Protein AF-A0A1L9UY45-F1 (afdb_monomer_lite)

Structure (mmCIF, N/CA/C/O backbone):
data_AF-A0A1L9UY45-F1
#
_entry.id   AF-A0A1L9UY45-F1
#
loop_
_atom_site.group_PDB
_atom_site.id
_atom_site.type_symbol
_atom_site.label_atom_id
_atom_site.label_alt_id
_atom_site.label_comp_id
_atom_site.label_asym_id
_atom_site.label_entity_id
_atom_site.label_seq_id
_atom_site.pdbx_PDB_ins_code
_atom_site.Cartn_x
_atom_site.Cartn_y
_atom_site.Cartn_z
_atom_site.occupancy
_atom_site.B_iso_or_equiv
_atom_site.auth_seq_id
_atom_site.auth_comp_id
_atom_site.auth_asym_id
_atom_site.auth_atom_id
_atom_site.pdbx_PDB_model_num
ATOM 1 N N . MET A 1 1 ? 16.855 -14.860 15.098 1.00 34.78 1 MET A N 1
ATOM 2 C CA . MET A 1 1 ? 16.775 -14.771 13.623 1.00 34.78 1 MET A CA 1
ATOM 3 C C . MET A 1 1 ? 15.311 -14.715 13.238 1.00 34.78 1 MET A C 1
ATOM 5 O O . MET A 1 1 ? 14.574 -15.608 13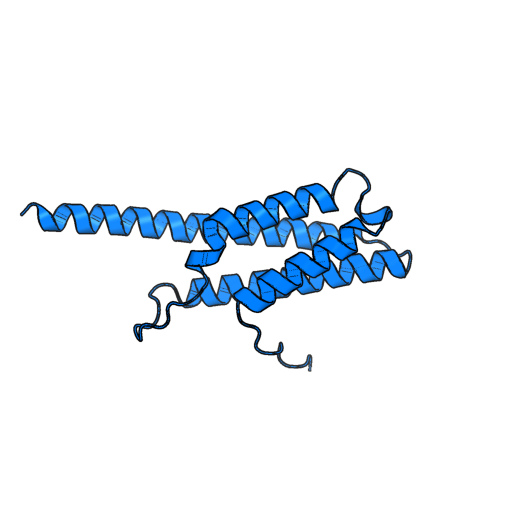.635 1.00 34.78 1 MET A O 1
ATOM 9 N N . ALA A 1 2 ? 14.879 -13.659 12.546 1.00 35.59 2 ALA A N 1
ATOM 10 C CA . ALA A 1 2 ? 13.563 -13.658 11.913 1.00 35.59 2 ALA A CA 1
ATOM 11 C C . ALA A 1 2 ? 13.569 -14.708 10.782 1.00 35.59 2 ALA A C 1
ATOM 13 O O . ALA A 1 2 ? 14.601 -14.844 10.118 1.00 35.59 2 ALA A O 1
ATOM 14 N N . PRO A 1 3 ? 12.485 -15.477 10.582 1.00 36.56 3 PRO A N 1
ATOM 15 C CA . PRO A 1 3 ? 12.407 -16.423 9.474 1.00 36.56 3 PRO A CA 1
ATOM 16 C C . PRO A 1 3 ? 12.615 -15.680 8.143 1.00 36.56 3 PRO A C 1
ATOM 18 O O . PRO A 1 3 ? 12.190 -14.523 8.035 1.00 36.56 3 PRO A O 1
ATOM 21 N N . PRO A 1 4 ? 13.262 -16.305 7.139 1.00 40.97 4 PRO A N 1
ATOM 22 C CA . PRO A 1 4 ? 13.371 -15.701 5.819 1.00 40.97 4 PRO A CA 1
ATOM 23 C C . PRO A 1 4 ? 11.957 -15.353 5.337 1.00 40.97 4 PRO A C 1
ATOM 25 O O . PRO A 1 4 ? 11.037 -16.156 5.539 1.00 40.97 4 PRO A O 1
ATOM 28 N N . PRO A 1 5 ? 11.735 -14.156 4.766 1.00 50.47 5 PRO A N 1
ATOM 29 C CA . PRO A 1 5 ? 10.431 -13.822 4.225 1.00 50.47 5 PRO A CA 1
ATOM 30 C C . PRO A 1 5 ? 10.085 -14.903 3.203 1.00 50.47 5 PRO A C 1
ATOM 32 O O . PRO A 1 5 ? 10.839 -15.106 2.255 1.00 50.47 5 PRO A O 1
ATOM 35 N N . ALA A 1 6 ? 8.986 -15.632 3.431 1.00 54.91 6 ALA A N 1
ATOM 36 C CA . ALA A 1 6 ? 8.477 -16.580 2.448 1.00 54.91 6 ALA A CA 1
ATOM 37 C C . ALA A 1 6 ? 8.456 -15.876 1.088 1.00 54.91 6 ALA A C 1
ATOM 39 O O . ALA A 1 6 ? 8.033 -14.716 1.008 1.00 54.91 6 ALA A O 1
ATOM 40 N N . ASP A 1 7 ? 9.008 -16.544 0.077 1.00 66.44 7 ASP A N 1
ATOM 41 C CA . ASP A 1 7 ? 9.461 -15.918 -1.161 1.00 66.44 7 ASP A CA 1
ATOM 42 C C . ASP A 1 7 ? 8.266 -15.561 -2.056 1.00 66.44 7 ASP A C 1
ATOM 44 O O . ASP A 1 7 ? 7.960 -16.204 -3.056 1.00 66.44 7 ASP A O 1
ATOM 48 N N . HIS A 1 8 ? 7.491 -14.568 -1.625 1.00 79.62 8 HIS A N 1
ATOM 49 C CA . HIS A 1 8 ? 6.279 -14.164 -2.309 1.00 79.62 8 HIS A CA 1
ATOM 50 C C . HIS A 1 8 ? 6.640 -13.391 -3.570 1.00 79.62 8 HIS A C 1
ATOM 52 O O . HIS A 1 8 ? 7.465 -12.473 -3.553 1.00 79.62 8 HIS A O 1
ATOM 58 N N . THR A 1 9 ? 5.969 -13.720 -4.663 1.00 87.25 9 THR A N 1
ATOM 59 C CA . THR A 1 9 ? 5.978 -12.886 -5.864 1.00 87.25 9 THR A CA 1
ATOM 60 C C . THR A 1 9 ? 5.288 -11.548 -5.583 1.00 87.25 9 THR A C 1
ATOM 62 O O . THR A 1 9 ? 4.464 -11.428 -4.670 1.00 87.25 9 THR A O 1
ATOM 65 N N . ILE A 1 10 ? 5.577 -10.532 -6.395 1.00 88.94 10 ILE A N 1
ATOM 66 C CA . ILE A 1 10 ? 4.925 -9.217 -6.294 1.00 88.94 10 ILE A CA 1
ATOM 67 C C . ILE A 1 10 ? 3.405 -9.335 -6.449 1.00 88.94 10 ILE A C 1
ATOM 69 O O . ILE A 1 10 ? 2.668 -8.765 -5.647 1.00 88.94 10 ILE A O 1
ATOM 73 N N . GLN A 1 11 ? 2.917 -10.176 -7.369 1.00 90.25 11 GLN A N 1
ATOM 74 C CA . GLN A 1 11 ? 1.483 -10.469 -7.486 1.00 90.25 11 GLN A CA 1
ATOM 75 C C . GLN A 1 11 ? 0.885 -11.064 -6.204 1.00 90.25 11 GLN A C 1
ATOM 77 O O . GLN A 1 11 ? -0.222 -10.693 -5.807 1.00 90.25 11 GLN A O 1
ATOM 82 N N . GLN A 1 12 ? 1.587 -11.988 -5.542 1.00 92.31 12 GLN A N 1
ATOM 83 C CA . GLN A 1 12 ? 1.122 -12.550 -4.272 1.00 92.31 12 GLN A CA 1
ATOM 84 C C . GLN A 1 12 ? 1.092 -11.488 -3.172 1.00 92.31 12 GLN A C 1
ATOM 86 O O . GLN A 1 12 ? 0.123 -11.434 -2.415 1.00 92.31 12 GLN A O 1
ATOM 91 N N . LEU A 1 13 ? 2.108 -10.626 -3.095 1.00 93.88 13 LEU A N 1
ATOM 92 C CA . LEU A 1 13 ? 2.133 -9.532 -2.127 1.00 93.88 13 LEU A CA 1
ATOM 93 C C . LEU A 1 13 ? 1.018 -8.517 -2.383 1.00 93.88 13 LEU A C 1
ATOM 95 O O . LEU A 1 13 ? 0.363 -8.107 -1.431 1.00 93.88 13 LEU A O 1
ATOM 99 N N . ILE A 1 14 ? 0.724 -8.188 -3.645 1.00 94.25 14 ILE A N 1
ATOM 100 C CA . ILE A 1 14 ? -0.396 -7.309 -3.999 1.00 94.25 14 ILE A CA 1
ATOM 101 C C . ILE A 1 14 ? -1.719 -7.881 -3.475 1.00 94.25 14 ILE A C 1
ATOM 103 O O . ILE A 1 14 ? -2.479 -7.209 -2.776 1.00 94.25 14 ILE A O 1
ATOM 107 N N . LYS A 1 15 ? -1.974 -9.168 -3.742 1.00 94.06 15 LYS A N 1
ATOM 108 C CA . LYS A 1 15 ? -3.172 -9.858 -3.239 1.00 94.06 15 LYS A CA 1
ATOM 109 C C . LYS A 1 15 ? -3.228 -9.847 -1.709 1.00 94.06 15 LYS A C 1
ATOM 111 O O . LYS A 1 15 ? -4.286 -9.588 -1.141 1.00 94.06 15 LYS A O 1
ATOM 116 N N . LYS A 1 16 ? -2.099 -10.088 -1.038 1.00 95.94 16 LYS A N 1
ATOM 117 C CA . LYS A 1 16 ? -2.011 -10.079 0.428 1.00 95.94 16 LYS A CA 1
ATOM 118 C C . LYS A 1 16 ? -2.272 -8.699 1.028 1.00 95.94 16 LYS A C 1
ATOM 120 O O . LYS A 1 16 ? -3.058 -8.609 1.965 1.00 95.94 16 LYS A O 1
ATOM 125 N N . CYS A 1 17 ? -1.682 -7.638 0.478 1.00 96.94 17 CYS A N 1
ATOM 126 C CA . CYS A 1 17 ? -1.957 -6.263 0.899 1.00 96.94 17 CYS A CA 1
ATOM 127 C C . CYS A 1 17 ? -3.436 -5.920 0.723 1.00 96.94 17 CYS A C 1
ATOM 129 O O . CYS A 1 17 ? -4.046 -5.401 1.652 1.00 96.94 17 CYS A O 1
ATOM 131 N N . ARG A 1 18 ? -4.044 -6.283 -0.416 1.00 96.12 18 ARG A N 1
ATOM 132 C CA . ARG A 1 18 ? -5.479 -6.069 -0.649 1.00 96.12 18 ARG A CA 1
ATOM 133 C C . ARG A 1 18 ? -6.341 -6.756 0.413 1.00 96.12 18 ARG A C 1
ATOM 135 O O . ARG A 1 18 ? -7.202 -6.110 0.995 1.00 96.12 18 ARG A O 1
ATOM 142 N N . VAL A 1 19 ? -6.074 -8.030 0.711 1.00 96.62 19 VAL A N 1
ATOM 143 C CA . VAL A 1 19 ? -6.790 -8.764 1.770 1.00 96.62 19 VAL A CA 1
ATOM 144 C C . VAL A 1 19 ? -6.581 -8.115 3.141 1.00 96.62 19 VAL A C 1
ATOM 146 O O . VAL A 1 19 ? -7.526 -8.013 3.919 1.00 96.62 19 VAL A O 1
ATOM 149 N N . ALA A 1 20 ? -5.363 -7.670 3.453 1.00 96.75 20 ALA A N 1
ATOM 150 C CA . ALA A 1 20 ? -5.071 -7.009 4.721 1.00 96.75 20 ALA A CA 1
ATOM 151 C C . ALA A 1 20 ? -5.809 -5.663 4.851 1.00 96.75 20 ALA A C 1
ATOM 153 O O . ALA A 1 20 ? -6.394 -5.404 5.897 1.00 96.75 20 ALA A O 1
ATOM 154 N N . PHE A 1 21 ? -5.882 -4.860 3.784 1.00 97.00 21 PHE A N 1
ATOM 155 C CA . PHE A 1 21 ? -6.697 -3.642 3.760 1.00 97.00 21 PHE A CA 1
ATOM 156 C C . PHE A 1 21 ? -8.186 -3.918 3.963 1.00 97.00 21 PHE A C 1
ATOM 158 O O . PHE A 1 21 ? -8.823 -3.204 4.733 1.00 97.00 21 PHE A O 1
ATOM 165 N N . THR A 1 22 ? -8.743 -4.951 3.321 1.00 95.25 22 THR A N 1
ATOM 166 C CA . THR A 1 22 ? -10.147 -5.339 3.537 1.00 95.25 22 THR A CA 1
ATOM 167 C C . THR A 1 22 ? -10.412 -5.634 5.011 1.00 95.25 22 THR A C 1
ATOM 169 O O . THR A 1 22 ? -11.377 -5.125 5.563 1.00 95.25 22 THR A O 1
ATOM 172 N N . LYS A 1 23 ? -9.502 -6.350 5.680 1.00 94.62 23 LYS A N 1
ATOM 173 C CA . LYS A 1 23 ? -9.602 -6.601 7.126 1.00 94.62 23 LYS A CA 1
ATOM 174 C C . LYS A 1 23 ? -9.487 -5.320 7.954 1.00 94.62 23 LYS A C 1
ATOM 176 O O . LYS A 1 23 ? -10.194 -5.174 8.941 1.00 94.62 23 LYS A O 1
ATOM 181 N N . CYS A 1 24 ? -8.629 -4.375 7.566 1.00 94.62 24 CYS A N 1
ATOM 182 C CA . CYS A 1 24 ? -8.551 -3.076 8.240 1.00 94.62 24 CYS A CA 1
ATOM 183 C C . CYS A 1 24 ? -9.857 -2.270 8.120 1.00 94.62 24 CYS A C 1
ATOM 185 O O . CYS A 1 24 ? -10.206 -1.559 9.055 1.00 94.62 24 CYS A O 1
ATOM 187 N N . LEU A 1 25 ? -10.591 -2.392 7.008 1.00 95.06 25 LEU A N 1
ATOM 188 C CA . LEU A 1 25 ? -11.888 -1.725 6.811 1.00 95.06 25 LEU A CA 1
ATOM 189 C C . LEU A 1 25 ? -13.019 -2.312 7.667 1.00 95.06 25 LEU A C 1
ATOM 191 O O . LEU A 1 25 ? -14.029 -1.652 7.882 1.00 95.06 25 LEU A O 1
ATOM 195 N N . GLU A 1 26 ? -12.864 -3.538 8.161 1.00 94.38 26 GLU A N 1
ATOM 196 C CA . GLU A 1 26 ? -13.831 -4.172 9.066 1.00 94.38 26 GLU A CA 1
ATOM 197 C C . GLU A 1 26 ? -13.664 -3.691 10.521 1.00 94.38 26 GLU A C 1
ATOM 199 O O . GLU A 1 26 ? -14.520 -3.956 11.364 1.00 94.38 26 GLU A O 1
ATOM 204 N N . LEU A 1 27 ? -12.575 -2.974 10.828 1.00 93.25 27 LEU A N 1
ATOM 205 C CA . LEU A 1 27 ? -12.203 -2.568 12.182 1.00 93.25 27 LEU A CA 1
ATOM 206 C C . LEU A 1 27 ? -12.524 -1.076 12.415 1.00 93.25 27 LEU A C 1
ATOM 208 O O . LEU A 1 27 ? -11.902 -0.212 11.787 1.00 93.25 27 LEU A O 1
ATOM 212 N N . PRO A 1 28 ? -13.447 -0.730 13.341 1.00 90.38 28 PRO A N 1
ATOM 213 C CA . PRO A 1 28 ? -13.907 0.650 13.538 1.00 90.38 28 PRO A CA 1
ATOM 214 C C . PRO A 1 28 ? -12.797 1.651 13.873 1.00 90.38 28 PRO A C 1
ATOM 216 O O . PRO A 1 28 ? -12.804 2.770 13.364 1.00 90.38 28 PRO A O 1
ATOM 219 N N . GLU A 1 29 ? -11.822 1.246 14.689 1.00 88.81 29 GLU A N 1
ATOM 220 C CA . GLU A 1 29 ? -10.682 2.083 15.088 1.00 88.81 29 GLU A CA 1
ATOM 221 C C . GLU A 1 29 ? -9.839 2.542 13.889 1.00 88.81 29 GLU A C 1
ATOM 223 O O . GLU A 1 29 ? -9.389 3.684 13.849 1.00 88.81 29 GLU A O 1
ATOM 228 N N . LEU A 1 30 ? -9.702 1.694 12.865 1.00 91.12 30 LEU A N 1
ATOM 229 C CA . LEU A 1 30 ? -8.955 1.998 11.640 1.00 91.12 30 LEU A CA 1
ATOM 230 C C . LEU A 1 30 ? -9.801 2.758 10.601 1.00 91.12 30 LEU A C 1
ATOM 232 O O . LEU A 1 30 ? -9.271 3.312 9.636 1.00 91.12 30 LEU A O 1
ATOM 236 N N . CYS A 1 31 ? -11.118 2.827 10.794 1.00 88.69 31 CYS A N 1
ATOM 237 C CA . CYS A 1 31 ? -12.020 3.605 9.944 1.00 88.69 31 CYS A CA 1
ATOM 238 C C . CYS A 1 31 ? -12.215 5.045 10.441 1.00 88.69 31 CYS A C 1
ATOM 240 O O . CYS A 1 31 ? -12.739 5.885 9.703 1.00 88.69 31 CYS A O 1
ATOM 242 N N . LYS A 1 32 ? -11.765 5.368 11.661 1.00 85.00 32 LYS A N 1
ATOM 243 C CA . LYS A 1 32 ? -11.784 6.742 12.179 1.00 85.00 32 LYS A CA 1
ATOM 244 C C . LYS A 1 32 ? -11.019 7.671 11.229 1.00 85.00 32 LYS A C 1
ATOM 246 O O . LYS A 1 32 ? -9.914 7.372 10.783 1.00 8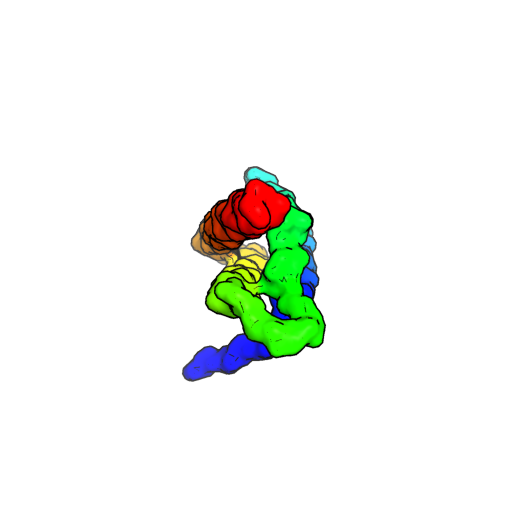5.00 32 LYS A O 1
ATOM 251 N N . GLY A 1 33 ? -11.639 8.797 10.872 1.00 84.81 33 GLY A N 1
ATOM 252 C CA . GLY A 1 33 ? -11.041 9.776 9.956 1.00 84.81 33 GLY A CA 1
ATOM 253 C C . GLY A 1 33 ? -10.843 9.283 8.513 1.00 84.81 33 GLY A C 1
ATOM 254 O O . GLY A 1 33 ? -10.107 9.917 7.752 1.00 84.81 33 GLY A O 1
ATOM 255 N N . ASN A 1 34 ? -11.498 8.182 8.123 1.00 90.81 34 ASN A N 1
ATOM 256 C CA . ASN A 1 34 ? -11.391 7.542 6.806 1.00 90.81 34 ASN A CA 1
ATOM 257 C C . ASN A 1 34 ? -9.974 7.054 6.460 1.00 90.81 34 ASN A C 1
ATOM 259 O O . ASN A 1 34 ? -9.642 6.953 5.278 1.00 90.81 34 ASN A O 1
ATOM 263 N N . TRP A 1 35 ? -9.134 6.762 7.461 1.00 94.56 35 TRP A N 1
ATOM 264 C CA . TRP A 1 35 ? -7.745 6.350 7.237 1.00 94.56 35 TRP A CA 1
ATOM 265 C C . TRP A 1 35 ? -7.648 5.111 6.337 1.00 94.56 35 TRP A C 1
ATOM 267 O O . TRP A 1 35 ? -7.100 5.199 5.238 1.00 94.56 35 TRP A O 1
ATOM 277 N N . ALA A 1 36 ? -8.264 3.989 6.732 1.00 93.12 36 ALA A N 1
ATOM 278 C CA . ALA A 1 36 ? -8.174 2.737 5.974 1.00 93.12 36 ALA A CA 1
ATOM 279 C C . ALA A 1 36 ? -8.699 2.879 4.533 1.00 93.12 36 ALA A C 1
ATOM 281 O O . ALA A 1 36 ? -8.138 2.298 3.603 1.00 93.12 36 ALA A O 1
ATOM 282 N N . GLN A 1 37 ? -9.746 3.689 4.335 1.00 94.56 37 GLN A N 1
ATOM 283 C CA . GLN A 1 37 ? -10.320 3.945 3.016 1.00 94.56 37 GLN A CA 1
ATOM 284 C C . GLN A 1 37 ? -9.380 4.771 2.131 1.00 94.56 37 GLN A C 1
ATOM 286 O O . GLN A 1 37 ? -9.177 4.414 0.971 1.00 94.56 37 GLN A O 1
ATOM 291 N N . LYS A 1 38 ? -8.779 5.843 2.664 1.00 95.56 38 LYS A N 1
ATOM 292 C CA . LYS A 1 38 ? -7.810 6.672 1.929 1.00 95.56 38 LYS A CA 1
ATOM 293 C C . LYS A 1 38 ? -6.560 5.877 1.567 1.00 95.56 38 LYS A C 1
ATOM 295 O O . LYS A 1 38 ? -6.193 5.830 0.400 1.00 95.56 38 LYS A O 1
ATOM 300 N N . SER A 1 39 ? -5.976 5.161 2.528 1.00 95.38 39 SER A N 1
ATOM 301 C CA . SER A 1 39 ? -4.783 4.348 2.275 1.00 95.38 39 SER A CA 1
ATOM 302 C C . SER A 1 39 ? -5.038 3.230 1.258 1.00 95.38 39 SER A C 1
ATOM 304 O O . SER A 1 39 ? -4.167 2.939 0.440 1.00 95.38 39 SER A O 1
ATOM 306 N N . LEU A 1 40 ? -6.232 2.621 1.251 1.00 96.69 40 LEU A N 1
ATOM 307 C CA . LEU A 1 40 ? -6.603 1.647 0.221 1.00 96.69 40 LEU A CA 1
ATOM 308 C C . LEU A 1 40 ? -6.740 2.294 -1.166 1.00 96.69 40 LEU A C 1
ATOM 310 O O . LEU A 1 40 ? -6.355 1.676 -2.158 1.00 96.69 40 LEU A O 1
ATOM 314 N N . LEU A 1 41 ? -7.290 3.508 -1.258 1.00 96.31 41 LEU A N 1
ATOM 315 C CA . LEU A 1 41 ? -7.376 4.240 -2.526 1.00 96.31 41 LEU A CA 1
ATOM 316 C C . LEU A 1 41 ? -5.983 4.551 -3.078 1.00 96.31 41 LEU A C 1
ATOM 318 O O . LEU A 1 41 ? -5.718 4.236 -4.237 1.00 96.31 41 LEU A O 1
ATOM 322 N N . ASP A 1 42 ? -5.085 5.074 -2.243 1.00 95.44 42 ASP A N 1
ATOM 323 C CA . ASP A 1 42 ? -3.707 5.379 -2.643 1.00 95.44 42 ASP A CA 1
ATOM 324 C C . ASP A 1 42 ? -2.966 4.113 -3.088 1.00 95.44 42 ASP A C 1
ATOM 326 O O . ASP A 1 42 ? -2.311 4.086 -4.131 1.00 95.44 42 ASP A O 1
ATOM 330 N N . TYR A 1 43 ? -3.133 3.022 -2.338 1.00 96.50 43 TYR A N 1
ATOM 331 C CA . TYR A 1 43 ? -2.583 1.723 -2.699 1.00 96.50 43 TYR A CA 1
ATOM 332 C C . TYR A 1 43 ? -3.137 1.195 -4.033 1.00 96.50 43 TYR A C 1
ATOM 334 O O . TYR A 1 43 ? -2.373 0.727 -4.875 1.00 96.50 43 TYR A O 1
ATOM 342 N N . ASN A 1 44 ? -4.453 1.268 -4.257 1.00 95.50 44 ASN A N 1
ATOM 343 C CA . ASN A 1 44 ? -5.061 0.819 -5.511 1.00 95.50 44 ASN A CA 1
ATOM 344 C C . ASN A 1 44 ? -4.629 1.682 -6.702 1.00 95.50 44 ASN A C 1
ATOM 346 O O . ASN A 1 44 ? -4.418 1.132 -7.780 1.00 95.50 44 ASN A O 1
ATOM 350 N N . SER A 1 45 ? -4.467 2.994 -6.504 1.00 94.06 45 SER A N 1
ATOM 351 C CA . SER A 1 45 ? -3.911 3.901 -7.511 1.00 94.06 45 SER A CA 1
ATOM 352 C C . SER A 1 45 ? -2.506 3.457 -7.916 1.00 94.06 45 SER A C 1
ATOM 354 O O . SER A 1 45 ? -2.230 3.273 -9.101 1.00 94.06 45 SER A O 1
ATOM 356 N N . TRP A 1 46 ? -1.641 3.165 -6.940 1.00 93.69 46 TRP A N 1
ATOM 357 C CA . TRP A 1 46 ? -0.307 2.638 -7.224 1.00 93.69 46 TRP A CA 1
ATOM 358 C C . TRP A 1 46 ? -0.357 1.296 -7.966 1.00 93.69 46 TRP A C 1
ATOM 360 O O . TRP A 1 46 ? 0.325 1.119 -8.969 1.00 93.69 46 TRP A O 1
ATOM 370 N N . VAL A 1 47 ? -1.195 0.348 -7.527 1.00 93.12 47 VAL A N 1
ATOM 371 C CA . VAL A 1 47 ? -1.322 -0.961 -8.196 1.00 93.12 47 VAL A CA 1
ATOM 372 C C . VAL A 1 47 ? -1.781 -0.809 -9.646 1.00 93.12 47 VAL A C 1
ATOM 374 O O . VAL A 1 47 ? -1.291 -1.539 -10.503 1.00 93.12 47 VAL A O 1
ATOM 377 N N . TYR A 1 48 ? -2.706 0.111 -9.920 1.00 90.38 48 TYR A N 1
ATOM 378 C CA . TYR A 1 48 ? -3.218 0.355 -11.266 1.00 90.38 48 TYR A CA 1
ATOM 379 C C . TYR A 1 48 ? -2.164 0.992 -12.179 1.00 90.38 48 TYR A C 1
ATOM 381 O O . TYR A 1 48 ? -1.979 0.528 -13.299 1.00 90.38 48 TYR A O 1
ATOM 389 N N . ASN A 1 49 ? -1.459 2.017 -11.692 1.00 86.19 49 ASN A N 1
ATOM 390 C CA . ASN A 1 49 ? -0.507 2.779 -12.503 1.00 86.19 49 ASN A CA 1
ATOM 391 C C . ASN A 1 49 ? 0.851 2.081 -12.657 1.00 86.19 49 ASN A C 1
ATOM 393 O O . ASN A 1 49 ? 1.472 2.174 -13.707 1.00 86.19 49 ASN A O 1
ATOM 397 N N . ALA A 1 50 ? 1.309 1.389 -11.614 1.00 83.44 50 ALA A N 1
ATOM 398 C CA . ALA A 1 50 ? 2.681 0.899 -11.509 1.00 83.44 50 ALA A CA 1
ATOM 399 C C . ALA A 1 50 ? 2.777 -0.628 -11.395 1.00 83.44 50 ALA A C 1
ATOM 401 O O . ALA A 1 50 ? 3.816 -1.217 -11.684 1.00 83.44 50 ALA A O 1
ATOM 402 N N . GLY A 1 51 ? 1.713 -1.299 -10.943 1.00 77.69 51 GLY A N 1
ATOM 403 C CA . GLY A 1 51 ? 1.774 -2.699 -10.517 1.00 77.69 51 GLY A CA 1
ATOM 404 C C . GLY A 1 51 ? 2.248 -3.675 -11.595 1.00 77.69 51 GLY A C 1
ATOM 405 O O . GLY A 1 51 ? 2.895 -4.662 -11.253 1.00 77.69 51 GLY A O 1
ATOM 406 N N . SER A 1 52 ? 1.967 -3.405 -12.873 1.00 80.19 52 SER A N 1
ATOM 407 C CA . SER A 1 52 ? 2.436 -4.211 -14.009 1.00 80.19 52 SER A CA 1
ATOM 408 C C . SER A 1 52 ? 3.938 -4.074 -14.257 1.00 80.19 52 SER A C 1
ATOM 410 O O . SER A 1 52 ? 4.585 -5.087 -14.501 1.00 80.19 52 SER A O 1
ATOM 412 N N . ALA A 1 53 ? 4.505 -2.871 -14.126 1.00 78.88 53 ALA A N 1
ATOM 413 C CA . ALA A 1 53 ? 5.925 -2.605 -14.379 1.00 78.88 53 ALA A CA 1
ATOM 414 C C . ALA A 1 53 ? 6.853 -3.354 -13.410 1.00 78.88 53 ALA A C 1
ATOM 416 O O . ALA A 1 53 ? 7.979 -3.709 -13.744 1.00 78.88 53 ALA A O 1
ATOM 417 N N . PHE A 1 54 ? 6.361 -3.643 -12.204 1.00 80.25 54 PHE A N 1
ATOM 418 C CA . PHE A 1 54 ? 7.101 -4.399 -11.197 1.00 80.25 54 PHE A CA 1
ATOM 419 C C . PHE A 1 54 ? 6.900 -5.919 -11.301 1.00 80.25 54 PHE A C 1
ATOM 421 O O . PHE A 1 54 ? 7.512 -6.664 -10.537 1.00 80.25 54 PHE A O 1
ATOM 428 N N . ILE A 1 55 ? 6.047 -6.417 -12.200 1.00 80.00 55 ILE A N 1
ATOM 429 C CA . ILE A 1 55 ? 5.881 -7.857 -12.424 1.00 80.00 55 ILE A CA 1
ATOM 430 C C . ILE A 1 55 ? 6.858 -8.257 -13.535 1.00 80.00 55 ILE A C 1
ATOM 432 O O . ILE A 1 55 ? 6.635 -7.870 -14.679 1.00 80.00 55 ILE A O 1
ATOM 436 N N . PRO A 1 56 ? 7.930 -9.015 -13.234 1.00 67.38 56 PRO A N 1
ATOM 437 C CA 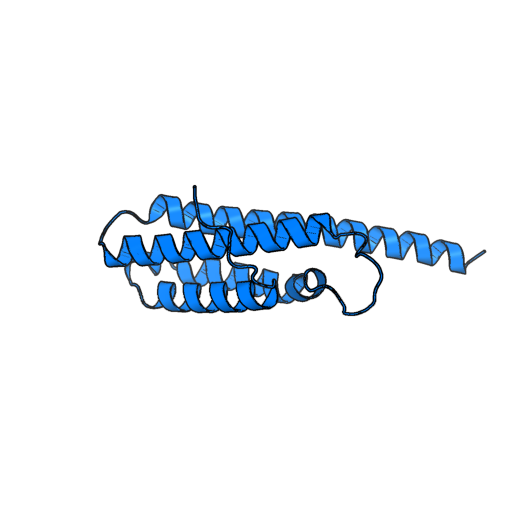. PRO A 1 56 ? 8.885 -9.410 -14.262 1.00 67.38 56 PRO A CA 1
ATOM 438 C C . PRO A 1 56 ? 8.180 -10.196 -15.377 1.00 67.38 56 PRO A C 1
ATOM 440 O O . PRO A 1 56 ? 7.409 -11.121 -15.099 1.00 67.38 56 PRO A O 1
ATOM 443 N N . GLY A 1 57 ? 8.444 -9.808 -16.629 1.00 63.53 57 GLY A N 1
ATOM 444 C CA . GLY A 1 57 ? 8.067 -10.577 -17.814 1.00 63.53 57 GLY A CA 1
ATOM 445 C C . GLY A 1 57 ? 8.785 -11.929 -17.840 1.00 63.53 57 GLY A C 1
ATOM 446 O O . GLY A 1 57 ? 9.821 -12.101 -17.204 1.00 63.53 57 GLY A O 1
ATOM 447 N N . GLN A 1 58 ? 8.218 -12.915 -18.542 1.00 52.16 58 GLN A N 1
ATOM 448 C CA . GLN A 1 58 ? 8.809 -14.259 -18.643 1.00 52.16 58 GLN A CA 1
ATOM 449 C C . GLN A 1 58 ? 9.983 -14.351 -19.634 1.00 52.16 58 GLN A C 1
ATOM 451 O O . GLN A 1 58 ? 10.543 -15.434 -19.800 1.00 52.16 58 GLN A O 1
ATOM 456 N N . GLU A 1 59 ? 10.354 -13.255 -20.293 1.00 45.91 59 GLU A N 1
ATOM 457 C CA . GLU A 1 59 ? 11.423 -13.252 -21.291 1.00 45.91 59 GLU A CA 1
ATOM 458 C C . GLU A 1 59 ? 12.778 -13.000 -20.625 1.00 45.91 59 GLU A C 1
ATOM 460 O O . GLU A 1 59 ? 12.907 -12.178 -19.722 1.00 45.91 59 GLU A O 1
ATOM 465 N N . SER A 1 60 ? 13.768 -13.803 -21.015 1.00 42.00 60 SER A N 1
ATOM 466 C CA . SER A 1 60 ? 14.977 -14.142 -20.255 1.00 42.00 60 SER A CA 1
ATOM 467 C C . SER A 1 60 ? 16.035 -13.041 -20.139 1.00 42.00 60 SER A C 1
ATOM 469 O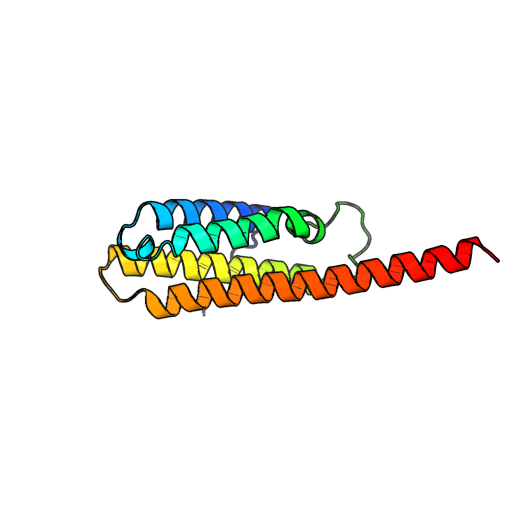 O . SER A 1 60 ? 17.187 -13.351 -19.833 1.00 42.00 60 SER A O 1
ATOM 471 N N . GLU A 1 61 ? 15.688 -11.786 -20.403 1.00 54.09 61 GLU A N 1
ATOM 472 C CA . GLU A 1 61 ? 16.575 -10.666 -20.117 1.00 54.09 61 GLU A CA 1
ATOM 473 C C . GLU A 1 61 ? 16.358 -10.217 -18.679 1.00 54.09 61 GLU A C 1
ATOM 475 O O . GLU A 1 61 ? 15.243 -9.930 -18.239 1.00 54.09 61 GLU A O 1
ATOM 480 N N . GLU A 1 62 ? 17.452 -10.202 -17.920 1.00 54.50 62 GLU A N 1
ATOM 481 C CA . GLU A 1 62 ? 17.456 -9.657 -16.576 1.00 54.50 62 GLU A CA 1
ATOM 482 C C . GLU A 1 62 ? 16.938 -8.213 -16.666 1.00 54.50 62 GLU A C 1
ATOM 484 O O . GLU A 1 62 ? 17.518 -7.404 -17.397 1.00 54.50 62 GLU A O 1
ATOM 489 N N . PRO A 1 63 ? 15.816 -7.876 -16.007 1.00 59.72 63 PRO A N 1
ATOM 490 C CA . PRO A 1 63 ? 15.207 -6.577 -16.211 1.00 59.72 63 PRO A CA 1
ATOM 491 C C . PRO A 1 63 ? 16.220 -5.485 -15.849 1.00 59.72 63 PRO A 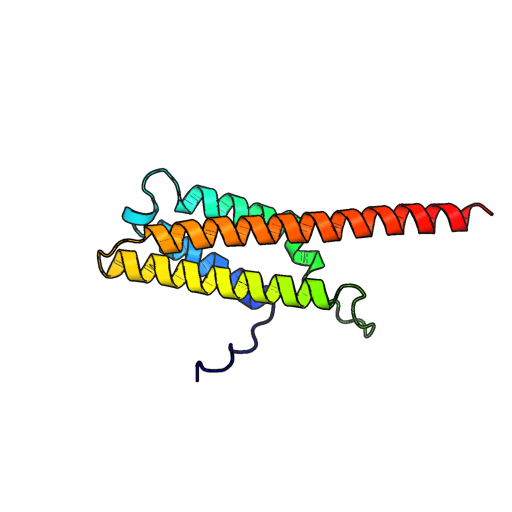C 1
ATOM 493 O O . PRO A 1 63 ? 16.757 -5.511 -14.740 1.00 59.72 63 PRO A O 1
ATOM 496 N N . LYS A 1 64 ? 16.451 -4.493 -16.726 1.00 67.19 64 LYS A N 1
ATOM 497 C CA . LYS A 1 64 ? 17.349 -3.335 -16.467 1.00 67.19 64 LYS A CA 1
ATOM 498 C C . LYS A 1 64 ? 17.031 -2.590 -15.151 1.00 67.19 64 LYS A C 1
ATOM 500 O O . LYS A 1 64 ? 17.814 -1.778 -14.662 1.00 67.19 64 LYS A O 1
ATOM 505 N N . TRP A 1 65 ? 15.874 -2.876 -14.559 1.00 77.12 65 TRP A N 1
ATOM 506 C CA . TRP A 1 65 ? 15.340 -2.364 -13.298 1.00 77.12 65 TRP A CA 1
ATOM 507 C C . TRP A 1 65 ? 15.163 -3.447 -12.214 1.00 77.12 65 TRP A C 1
ATOM 509 O O . TRP A 1 65 ? 14.280 -3.336 -11.361 1.00 77.12 65 TRP A O 1
ATOM 519 N N . ILE A 1 66 ? 15.977 -4.509 -12.208 1.00 82.38 66 ILE A N 1
ATOM 520 C CA . ILE A 1 66 ? 15.895 -5.583 -11.200 1.00 82.38 66 ILE A CA 1
ATOM 521 C C . ILE A 1 66 ? 15.975 -5.048 -9.761 1.00 82.38 66 ILE A C 1
ATOM 523 O O . ILE A 1 66 ? 15.228 -5.494 -8.887 1.00 82.38 66 ILE A O 1
ATOM 527 N N . ASP A 1 67 ? 16.797 -4.024 -9.522 1.00 87.06 67 ASP A N 1
ATOM 528 C CA . ASP A 1 67 ? 16.887 -3.350 -8.225 1.00 87.06 67 ASP A CA 1
ATOM 529 C C . ASP A 1 67 ? 15.566 -2.690 -7.818 1.00 87.06 67 ASP A C 1
ATOM 531 O O . ASP A 1 67 ? 15.176 -2.745 -6.649 1.00 87.06 67 ASP A O 1
ATOM 535 N N . ASP A 1 68 ? 14.843 -2.096 -8.765 1.00 88.38 68 ASP A N 1
ATOM 536 C CA . ASP A 1 68 ? 13.563 -1.444 -8.497 1.00 88.38 68 ASP A CA 1
ATOM 537 C C . ASP A 1 68 ? 12.457 -2.480 -8.280 1.00 88.38 68 ASP A C 1
ATOM 539 O O . ASP A 1 68 ? 11.642 -2.319 -7.370 1.00 88.38 68 ASP A O 1
ATOM 543 N N . ILE A 1 69 ? 12.499 -3.613 -8.988 1.00 87.25 69 ILE A N 1
ATOM 544 C CA . ILE A 1 69 ? 11.662 -4.789 -8.702 1.00 87.25 69 ILE A CA 1
ATOM 545 C C . ILE A 1 69 ? 11.905 -5.291 -7.273 1.00 87.25 69 ILE A C 1
ATOM 547 O O . ILE A 1 69 ? 10.955 -5.517 -6.515 1.00 87.25 69 ILE A O 1
ATOM 551 N N . ILE A 1 70 ? 13.167 -5.409 -6.851 1.00 89.19 70 ILE A N 1
ATOM 552 C CA . ILE A 1 70 ? 13.527 -5.816 -5.486 1.00 89.19 70 ILE A CA 1
ATOM 553 C C . ILE A 1 70 ? 13.010 -4.799 -4.458 1.00 89.19 70 ILE A C 1
ATOM 555 O O . ILE A 1 70 ? 12.421 -5.197 -3.446 1.00 89.19 70 ILE A O 1
ATOM 559 N N . LYS A 1 71 ? 13.186 -3.494 -4.697 1.00 91.75 71 LYS A N 1
ATOM 560 C CA . LYS A 1 71 ? 12.661 -2.429 -3.821 1.00 91.75 71 LYS A CA 1
ATOM 561 C C . LYS A 1 71 ? 11.134 -2.471 -3.745 1.00 91.75 71 LYS A C 1
ATOM 563 O O . LYS A 1 71 ? 10.586 -2.414 -2.643 1.00 91.75 71 LYS A O 1
ATOM 568 N N . GLY A 1 72 ? 10.449 -2.646 -4.873 1.00 91.75 72 GLY A N 1
ATOM 569 C CA . GLY A 1 72 ? 8.996 -2.791 -4.950 1.00 91.75 72 GLY A CA 1
ATOM 570 C C . GLY A 1 72 ? 8.501 -3.987 -4.133 1.00 91.75 72 GLY A C 1
ATOM 571 O O . GLY A 1 72 ? 7.622 -3.840 -3.281 1.00 91.75 72 GLY A O 1
ATOM 572 N N . LYS A 1 73 ? 9.137 -5.156 -4.291 1.00 91.94 73 LYS A N 1
ATOM 573 C CA . LYS A 1 73 ? 8.855 -6.362 -3.491 1.00 91.94 73 LYS A CA 1
ATOM 574 C C . LYS A 1 73 ? 9.067 -6.127 -1.991 1.00 91.94 73 LYS A C 1
ATOM 576 O O . LYS A 1 73 ? 8.240 -6.552 -1.177 1.00 91.94 73 LYS A O 1
ATOM 581 N N . ARG A 1 74 ? 10.147 -5.441 -1.603 1.00 93.50 74 ARG A N 1
ATOM 582 C CA . ARG A 1 74 ? 10.431 -5.091 -0.199 1.00 93.50 74 ARG A CA 1
ATOM 583 C C . ARG A 1 74 ? 9.372 -4.152 0.376 1.00 93.50 74 ARG A C 1
ATOM 585 O O . ARG A 1 74 ? 8.843 -4.444 1.446 1.00 93.50 74 ARG A O 1
ATOM 592 N N . ASN A 1 75 ? 9.011 -3.087 -0.339 1.00 95.38 75 ASN A N 1
ATOM 593 C CA . ASN A 1 75 ? 7.980 -2.142 0.096 1.00 95.38 75 ASN A CA 1
ATOM 594 C C . ASN A 1 75 ? 6.611 -2.818 0.240 1.00 95.38 75 ASN A C 1
ATOM 596 O O . ASN A 1 75 ? 5.951 -2.640 1.257 1.00 95.38 75 ASN A O 1
ATOM 600 N N . LEU A 1 76 ? 6.212 -3.670 -0.708 1.00 95.38 76 LEU A N 1
ATOM 601 C CA . LEU A 1 76 ? 4.974 -4.448 -0.599 1.00 95.38 76 LEU A CA 1
ATOM 602 C C . LEU A 1 76 ? 4.984 -5.407 0.603 1.00 95.38 76 LEU A C 1
ATOM 604 O O . LEU A 1 76 ? 3.971 -5.568 1.283 1.00 95.38 76 LEU A O 1
ATOM 608 N N . SER A 1 77 ? 6.129 -6.028 0.894 1.00 95.81 77 SER A N 1
ATOM 609 C CA . SER A 1 77 ? 6.279 -6.901 2.064 1.00 95.81 77 SER A CA 1
ATOM 610 C C . SER A 1 77 ? 6.144 -6.122 3.375 1.00 95.81 77 SER A C 1
ATOM 612 O O . SER A 1 77 ? 5.431 -6.568 4.275 1.00 95.81 77 SER A O 1
ATOM 614 N N . LEU A 1 78 ? 6.784 -4.952 3.468 1.00 96.88 78 LEU A N 1
ATOM 615 C CA . LEU A 1 78 ? 6.676 -4.051 4.618 1.00 96.88 78 LEU A CA 1
ATOM 616 C C . LEU A 1 78 ? 5.247 -3.534 4.789 1.00 96.88 78 LEU A C 1
ATOM 618 O O . LEU A 1 78 ? 4.701 -3.607 5.885 1.00 96.88 78 LEU A O 1
ATOM 622 N N . LEU A 1 79 ? 4.608 -3.100 3.700 1.00 97.94 79 LEU A N 1
ATOM 623 C CA . LEU A 1 79 ? 3.220 -2.647 3.706 1.00 97.94 79 LEU A CA 1
ATOM 624 C C . LEU A 1 79 ? 2.302 -3.724 4.290 1.00 97.94 79 LEU A C 1
ATOM 626 O O . LEU A 1 79 ? 1.534 -3.449 5.208 1.00 97.94 79 LEU A O 1
ATOM 630 N N . HIS A 1 80 ? 2.430 -4.970 3.826 1.00 97.44 80 HIS A N 1
ATOM 631 C CA . HIS A 1 80 ? 1.664 -6.086 4.372 1.00 97.44 80 HIS A CA 1
ATOM 632 C C . HIS A 1 80 ? 1.929 -6.300 5.872 1.00 97.44 80 HIS A C 1
ATOM 634 O O . HIS A 1 80 ? 0.988 -6.505 6.636 1.00 97.44 80 HIS A O 1
ATOM 640 N N . GLN A 1 81 ? 3.187 -6.234 6.320 1.00 97.06 81 GLN A N 1
ATOM 641 C CA . GLN A 1 81 ? 3.529 -6.371 7.741 1.00 97.06 81 GLN A CA 1
ATOM 642 C C . GLN A 1 81 ? 2.916 -5.256 8.599 1.00 97.06 81 GLN A C 1
ATOM 644 O O . GLN A 1 81 ? 2.375 -5.538 9.672 1.00 97.06 81 GLN A O 1
ATOM 649 N N . TYR A 1 82 ? 2.955 -4.009 8.129 1.00 98.00 82 TYR A N 1
ATOM 650 C CA . TYR A 1 82 ? 2.359 -2.883 8.842 1.00 98.00 82 TYR A CA 1
ATOM 651 C C . TYR A 1 82 ? 0.833 -2.973 8.874 1.00 98.00 82 TYR A C 1
ATOM 653 O O . TYR A 1 82 ? 0.256 -2.776 9.936 1.00 98.00 82 TYR A O 1
ATOM 661 N N . LEU A 1 83 ? 0.180 -3.398 7.788 1.00 97.81 83 LEU A N 1
ATOM 662 C CA . LEU A 1 83 ? -1.268 -3.649 7.775 1.00 97.81 83 LEU A CA 1
ATOM 663 C C . LEU A 1 83 ? -1.674 -4.750 8.760 1.00 97.81 83 LEU A C 1
ATOM 665 O O . LEU A 1 83 ? -2.634 -4.596 9.513 1.00 97.81 83 LEU A O 1
ATOM 669 N N . MET A 1 84 ? -0.916 -5.847 8.810 1.00 97.50 84 MET A N 1
ATOM 670 C CA . MET A 1 84 ? -1.137 -6.902 9.801 1.00 97.50 84 MET A CA 1
ATOM 671 C C . MET A 1 84 ? -0.894 -6.408 11.232 1.00 97.50 84 MET A C 1
ATOM 673 O O . MET A 1 84 ? -1.565 -6.862 12.158 1.00 97.50 84 MET A O 1
ATOM 677 N N . THR A 1 85 ? 0.026 -5.459 11.419 1.00 96.81 85 THR A N 1
ATOM 678 C CA . THR A 1 85 ? 0.256 -4.814 12.716 1.00 96.81 85 THR A CA 1
ATOM 679 C C . THR A 1 85 ? -0.910 -3.907 13.096 1.00 96.81 85 THR A C 1
ATOM 681 O O . THR A 1 85 ? -1.399 -4.051 14.207 1.00 96.81 85 THR A O 1
ATOM 684 N N . CYS A 1 86 ? -1.427 -3.074 12.183 1.00 96.25 86 CYS A N 1
ATOM 685 C CA . CYS A 1 86 ? -2.645 -2.285 12.408 1.00 96.25 86 CYS A CA 1
ATOM 686 C C . CYS A 1 86 ? -3.816 -3.176 12.832 1.00 96.25 86 CYS A C 1
ATOM 688 O O . CYS A 1 86 ? -4.472 -2.891 13.829 1.00 96.25 86 CYS A O 1
ATOM 690 N N . LYS A 1 87 ? -4.042 -4.282 12.107 1.00 95.88 87 LYS A N 1
ATOM 691 C CA . LYS A 1 87 ? -5.086 -5.259 12.434 1.00 95.88 87 LYS A CA 1
ATOM 692 C C . LYS A 1 87 ? -4.940 -5.770 13.869 1.00 95.88 87 LYS A C 1
ATOM 694 O O . LYS A 1 87 ? -5.890 -5.706 14.638 1.00 95.88 87 LYS A O 1
ATOM 699 N N . ARG A 1 88 ? -3.747 -6.251 14.225 1.00 96.31 88 ARG A N 1
ATOM 700 C CA . ARG A 1 88 ? -3.466 -6.785 15.561 1.00 96.31 88 ARG A CA 1
ATOM 701 C C . ARG A 1 88 ? -3.638 -5.723 16.647 1.00 96.31 88 ARG A C 1
ATOM 703 O O . ARG A 1 88 ? -4.280 -6.007 17.647 1.00 96.31 88 ARG A O 1
ATOM 710 N N . CYS A 1 89 ? -3.111 -4.514 16.446 1.00 95.56 89 CYS A N 1
ATOM 711 C CA . CYS A 1 89 ? -3.253 -3.429 17.416 1.00 95.56 89 CYS A CA 1
ATOM 712 C C . CYS A 1 89 ? -4.733 -3.112 17.680 1.00 95.56 89 CYS A C 1
ATOM 714 O O . CYS A 1 89 ? -5.144 -3.006 18.831 1.00 95.56 89 CYS A O 1
ATOM 716 N N . ALA A 1 90 ? -5.549 -3.050 16.625 1.00 93.88 90 ALA A N 1
ATOM 717 C CA . ALA A 1 90 ? -6.985 -2.829 16.746 1.00 93.88 90 ALA A CA 1
ATOM 718 C C . ALA A 1 90 ? -7.713 -3.998 17.442 1.00 93.88 90 ALA A C 1
ATOM 720 O O . ALA A 1 90 ? -8.584 -3.756 18.271 1.00 93.88 90 ALA A O 1
ATOM 721 N N . GLU A 1 91 ? -7.347 -5.254 17.163 1.00 94.00 91 GLU A N 1
ATOM 722 C CA . GLU A 1 91 ? -7.909 -6.436 17.847 1.00 94.00 91 GLU A CA 1
ATOM 723 C C . GLU A 1 91 ? -7.523 -6.498 19.336 1.00 94.00 91 GLU A C 1
ATOM 725 O O . GLU A 1 91 ? -8.318 -6.929 20.169 1.00 94.00 91 GLU A O 1
ATOM 730 N N . GLU A 1 92 ? -6.318 -6.043 19.683 1.00 95.50 92 GLU A N 1
ATOM 731 C CA . GLU A 1 92 ? -5.800 -6.001 21.055 1.00 95.50 92 GLU A CA 1
ATOM 732 C C . GLU A 1 92 ? -6.210 -4.723 21.816 1.00 95.50 92 GLU A C 1
ATOM 734 O O . GLU A 1 92 ? -5.851 -4.567 22.982 1.00 95.50 92 GLU A O 1
ATOM 739 N N . ASN A 1 93 ? -6.968 -3.812 21.188 1.00 91.81 93 ASN A N 1
ATOM 740 C CA . ASN A 1 93 ? -7.302 -2.479 21.710 1.00 91.81 93 ASN A CA 1
ATOM 741 C C . ASN A 1 93 ? -6.066 -1.665 22.152 1.00 91.81 93 ASN A C 1
ATOM 743 O O . ASN A 1 93 ? -6.095 -0.946 23.152 1.00 91.81 93 ASN A O 1
ATOM 747 N N . THR A 1 94 ? -4.968 -1.779 21.403 1.00 93.88 94 THR A N 1
ATOM 748 C CA . THR A 1 94 ? -3.737 -1.002 21.594 1.00 93.88 94 THR A CA 1
ATOM 749 C C . THR A 1 94 ? -3.589 0.081 20.521 1.00 93.88 94 THR A C 1
ATOM 751 O O . THR A 1 94 ? -4.313 0.111 19.522 1.00 93.88 94 THR A O 1
ATOM 754 N N . SER A 1 95 ? -2.656 1.020 20.725 1.00 92.88 95 SER A N 1
ATOM 755 C CA . SER A 1 95 ? -2.450 2.120 19.774 1.00 92.88 95 SER A CA 1
ATOM 756 C C . SER A 1 95 ? -1.998 1.610 18.400 1.00 92.88 95 SER A C 1
ATOM 758 O O . SER A 1 95 ? -1.039 0.845 18.284 1.00 92.88 95 SER A O 1
ATOM 760 N N . CYS A 1 96 ? -2.685 2.072 17.352 1.00 94.69 96 CYS A N 1
ATOM 761 C CA . CYS A 1 96 ? -2.386 1.760 15.952 1.00 94.69 96 CYS A CA 1
ATOM 762 C C . CYS A 1 96 ? -1.535 2.840 15.256 1.00 94.69 96 CYS A C 1
ATOM 764 O O . CYS A 1 96 ? -1.133 2.638 14.111 1.00 94.69 96 CYS A O 1
ATOM 766 N N . GLU A 1 97 ? -1.266 3.976 15.910 1.00 94.94 97 GLU A N 1
ATOM 767 C CA . GLU A 1 97 ? -0.765 5.204 15.267 1.00 94.94 97 GLU A CA 1
ATOM 768 C C . GLU A 1 97 ? 0.554 5.008 14.509 1.00 94.94 97 GLU A C 1
ATOM 770 O O . GLU A 1 97 ? 0.689 5.434 13.361 1.00 94.94 97 GLU A O 1
ATOM 775 N N . GLU A 1 98 ? 1.525 4.324 15.117 1.00 95.94 98 GLU A N 1
ATOM 776 C CA . GLU A 1 98 ? 2.823 4.077 14.482 1.00 95.94 98 GLU A CA 1
ATOM 777 C C . GLU A 1 98 ? 2.683 3.178 13.246 1.00 95.94 98 GLU A C 1
ATOM 779 O O . GLU A 1 98 ? 3.262 3.454 12.193 1.00 95.94 98 GLU A O 1
ATOM 784 N N . ALA A 1 99 ? 1.874 2.121 13.343 1.00 96.19 99 ALA A N 1
ATOM 785 C CA . ALA A 1 99 ? 1.629 1.213 12.229 1.00 96.19 99 ALA A CA 1
ATOM 786 C C . ALA A 1 99 ? 0.878 1.921 11.089 1.00 96.19 99 ALA A C 1
ATOM 788 O O . ALA A 1 99 ? 1.246 1.757 9.925 1.00 96.19 99 ALA A O 1
ATOM 789 N N . MET A 1 100 ? -0.102 2.768 11.420 1.00 96.62 100 MET A N 1
ATOM 790 C CA . MET A 1 100 ? -0.845 3.579 10.452 1.00 96.62 100 MET A CA 1
ATOM 791 C C . MET A 1 100 ? 0.077 4.544 9.703 1.00 96.62 100 MET A C 1
ATOM 793 O O . MET A 1 100 ? 0.069 4.583 8.472 1.00 96.62 100 MET A O 1
ATOM 797 N N . ARG A 1 101 ? 0.948 5.251 10.430 1.00 97.25 101 ARG A N 1
ATOM 798 C CA . ARG A 1 101 ? 1.961 6.129 9.836 1.00 97.25 101 ARG A CA 1
ATOM 799 C C . ARG A 1 101 ? 2.930 5.357 8.938 1.00 97.25 101 ARG A C 1
ATOM 801 O O . ARG A 1 101 ? 3.295 5.831 7.865 1.00 97.25 101 ARG A O 1
ATOM 808 N N . ASN A 1 102 ? 3.353 4.162 9.348 1.00 98.00 102 ASN A N 1
ATOM 809 C CA . ASN A 1 102 ? 4.254 3.330 8.551 1.00 98.00 102 ASN A CA 1
ATOM 810 C C . ASN A 1 102 ? 3.599 2.823 7.256 1.00 98.00 102 ASN A C 1
ATOM 812 O O . ASN A 1 102 ? 4.280 2.740 6.232 1.00 98.00 102 ASN A O 1
ATOM 816 N N . VAL A 1 103 ? 2.292 2.543 7.258 1.00 97.88 103 VAL A N 1
ATOM 817 C CA . VAL A 1 103 ? 1.525 2.252 6.033 1.00 97.88 103 VAL A CA 1
ATOM 818 C C . VAL A 1 103 ? 1.572 3.444 5.076 1.00 97.88 103 VAL A C 1
ATOM 820 O O . VAL A 1 103 ? 1.975 3.275 3.927 1.00 97.88 103 VAL A O 1
ATOM 823 N N . GLU A 1 104 ? 1.238 4.647 5.549 1.00 97.06 104 GLU A N 1
ATOM 824 C CA . GLU A 1 104 ? 1.233 5.868 4.728 1.00 97.06 104 GLU A CA 1
ATOM 825 C C . GLU A 1 104 ? 2.618 6.166 4.138 1.00 97.06 104 GLU A C 1
ATOM 827 O O . GLU A 1 104 ? 2.759 6.405 2.938 1.00 97.06 104 GLU A O 1
ATOM 832 N N . LEU A 1 105 ? 3.667 6.082 4.964 1.00 97.69 105 LEU A N 1
ATOM 833 C CA . LEU A 1 105 ? 5.049 6.274 4.522 1.00 97.69 105 LEU A CA 1
ATOM 834 C C . LEU A 1 105 ? 5.477 5.225 3.495 1.00 97.69 105 LEU A C 1
ATOM 836 O O . LEU A 1 105 ? 6.208 5.546 2.559 1.00 97.69 105 LEU A O 1
ATOM 840 N N . THR A 1 106 ? 5.034 3.977 3.649 1.00 97.69 106 THR A N 1
ATOM 841 C CA . THR A 1 106 ? 5.376 2.912 2.703 1.00 97.69 106 THR A CA 1
ATOM 842 C C . THR A 1 106 ? 4.689 3.128 1.358 1.00 97.69 106 THR A C 1
ATOM 844 O O . THR A 1 106 ? 5.345 3.007 0.327 1.00 97.69 106 THR A O 1
ATOM 847 N N . ILE A 1 107 ? 3.413 3.528 1.348 1.00 96.69 107 ILE A N 1
ATOM 848 C CA . ILE A 1 107 ? 2.702 3.890 0.112 1.00 96.69 107 ILE A CA 1
ATOM 849 C C . ILE A 1 107 ? 3.381 5.085 -0.567 1.00 96.69 107 ILE A C 1
ATOM 851 O O . ILE A 1 107 ? 3.616 5.053 -1.773 1.00 96.69 107 ILE A O 1
ATOM 855 N N . LYS A 1 108 ? 3.775 6.111 0.198 1.00 96.31 108 LYS A N 1
ATOM 856 C CA . LYS A 1 108 ? 4.523 7.254 -0.339 1.00 96.31 108 LYS A CA 1
ATOM 857 C C . LYS A 1 108 ? 5.827 6.817 -1.016 1.00 96.31 108 LYS A C 1
ATOM 859 O O . LYS A 1 108 ? 6.059 7.194 -2.157 1.00 96.31 108 LYS A O 1
ATOM 864 N N . ARG A 1 109 ? 6.624 5.963 -0.365 1.00 95.94 109 ARG A N 1
ATOM 865 C CA . ARG A 1 109 ? 7.862 5.406 -0.947 1.00 95.94 109 ARG A CA 1
ATOM 866 C C . ARG A 1 109 ? 7.609 4.594 -2.212 1.00 95.94 109 ARG A C 1
ATOM 868 O O . ARG A 1 109 ? 8.434 4.594 -3.116 1.00 95.94 109 ARG A O 1
ATOM 875 N N . MET A 1 110 ? 6.490 3.875 -2.274 1.00 94.81 110 MET A N 1
ATOM 876 C CA . MET A 1 110 ? 6.094 3.139 -3.475 1.00 94.81 110 MET A CA 1
ATOM 877 C C . MET A 1 110 ? 5.764 4.090 -4.631 1.00 94.81 110 MET A C 1
ATOM 879 O O . MET A 1 110 ? 6.176 3.826 -5.759 1.00 94.81 110 MET A O 1
ATOM 883 N N . ASN A 1 111 ? 5.079 5.204 -4.357 1.00 93.75 111 ASN A N 1
ATOM 884 C CA . ASN A 1 111 ? 4.808 6.245 -5.351 1.00 93.75 111 ASN A CA 1
ATOM 885 C C . ASN A 1 111 ? 6.085 6.962 -5.811 1.00 93.75 111 ASN A C 1
ATOM 887 O O . ASN A 1 111 ? 6.244 7.185 -7.004 1.00 93.75 111 ASN A O 1
ATOM 891 N N . GLU A 1 112 ? 7.005 7.278 -4.896 1.00 94.50 112 GLU A N 1
ATOM 892 C CA . GLU A 1 112 ? 8.316 7.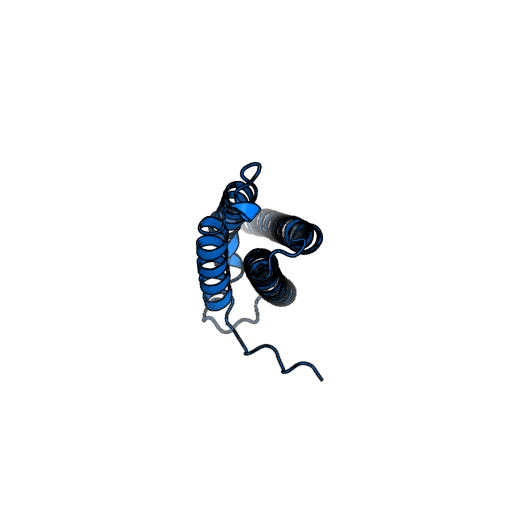857 -5.232 1.00 94.50 112 GLU A CA 1
ATOM 893 C C . GLU A 1 112 ? 9.119 6.911 -6.135 1.00 94.50 112 GLU A C 1
ATOM 895 O O . GLU A 1 112 ? 9.570 7.315 -7.201 1.00 94.50 112 GLU A O 1
ATOM 900 N N . LEU A 1 113 ? 9.196 5.624 -5.770 1.00 93.00 113 LEU A N 1
ATOM 901 C CA . LEU A 1 113 ? 9.850 4.602 -6.590 1.00 93.00 113 LEU A CA 1
ATOM 902 C C . LEU A 1 113 ? 9.226 4.499 -7.988 1.00 93.00 113 LEU A C 1
ATOM 904 O O . LEU A 1 113 ? 9.944 4.331 -8.967 1.00 93.00 113 LEU A O 1
ATOM 908 N N . TRP A 1 114 ? 7.897 4.582 -8.091 1.00 91.38 114 TRP A N 1
ATOM 909 C CA . TRP A 1 114 ? 7.233 4.583 -9.391 1.00 91.38 114 TRP A CA 1
ATOM 910 C C . TRP A 1 114 ? 7.563 5.836 -10.207 1.00 91.38 114 TRP A C 1
ATOM 912 O O . TRP A 1 114 ? 7.856 5.710 -11.389 1.00 91.38 114 TRP A O 1
ATOM 922 N N . GLY A 1 115 ? 7.584 7.020 -9.589 1.00 90.81 115 GLY A N 1
ATOM 923 C CA . GLY A 1 115 ? 7.975 8.258 -10.267 1.00 90.81 115 GLY A CA 1
ATOM 924 C C . GLY A 1 115 ? 9.396 8.205 -10.836 1.00 90.81 115 GLY A C 1
ATOM 925 O O . GLY A 1 115 ? 9.624 8.654 -11.960 1.00 90.81 115 GLY A O 1
ATOM 926 N N . ASP A 1 116 ? 10.332 7.591 -10.107 1.00 90.69 116 ASP A N 1
ATOM 927 C CA . ASP A 1 116 ? 11.703 7.373 -10.581 1.00 90.69 116 ASP A CA 1
ATOM 928 C C . ASP A 1 116 ? 11.749 6.408 -11.778 1.00 90.69 116 ASP A C 1
ATOM 930 O O . ASP A 1 116 ? 12.457 6.664 -12.754 1.00 90.69 116 ASP A O 1
ATOM 934 N N . VAL A 1 117 ? 10.984 5.309 -11.726 1.00 87.62 117 VAL A N 1
ATOM 935 C CA . VAL A 1 117 ? 10.884 4.337 -12.830 1.00 87.62 117 VAL A CA 1
ATOM 936 C C . VAL A 1 117 ? 10.251 4.979 -14.064 1.00 87.62 117 VAL A C 1
ATOM 938 O O . VAL A 1 117 ? 10.798 4.861 -15.158 1.00 87.62 117 VAL A O 1
ATOM 941 N N . GLN A 1 118 ? 9.151 5.711 -13.893 1.00 87.56 118 GLN A N 1
ATOM 942 C CA . GLN A 1 118 ? 8.465 6.407 -14.978 1.00 87.56 118 GLN A CA 1
ATOM 943 C C . GLN A 1 118 ? 9.374 7.455 -15.638 1.00 87.56 118 GLN A C 1
ATOM 945 O O . GLN A 1 118 ? 9.484 7.492 -16.857 1.00 87.56 118 GLN A O 1
ATOM 950 N N . SER A 1 119 ? 10.110 8.241 -14.846 1.00 88.19 119 SER A N 1
ATOM 951 C CA . SER A 1 119 ? 11.042 9.249 -15.376 1.00 88.19 119 SER A CA 1
ATOM 952 C C . SER A 1 119 ? 12.198 8.640 -16.177 1.00 88.19 119 SER A C 1
ATOM 954 O O . SER A 1 119 ? 12.785 9.315 -17.020 1.00 88.19 119 SER A O 1
ATOM 956 N N . ARG A 1 120 ? 12.595 7.396 -15.875 1.00 86.12 120 ARG A N 1
ATOM 957 C CA . ARG A 1 120 ? 13.619 6.670 -16.643 1.00 86.12 120 ARG A CA 1
ATOM 958 C C . ARG A 1 120 ? 13.048 6.122 -17.945 1.00 86.12 120 ARG A C 1
ATOM 960 O O . ARG A 1 120 ? 13.686 6.294 -18.973 1.00 86.12 120 ARG A O 1
ATOM 967 N N . LEU A 1 121 ? 11.842 5.556 -17.896 1.00 82.00 121 LEU A N 1
ATOM 968 C CA . LEU A 1 121 ? 11.106 5.096 -19.076 1.00 82.00 121 LEU A CA 1
ATOM 969 C C . LEU A 1 121 ? 10.918 6.217 -20.109 1.00 82.00 121 LEU A C 1
ATOM 971 O O . LEU A 1 121 ? 11.274 6.049 -21.267 1.00 82.00 121 LEU A O 1
ATOM 975 N N . GLU A 1 122 ? 10.455 7.389 -19.671 1.00 84.62 122 GLU A N 1
ATOM 976 C CA . GLU A 1 122 ? 10.223 8.544 -20.553 1.00 84.62 122 GLU A CA 1
ATOM 977 C C . GLU A 1 122 ? 11.518 9.077 -21.201 1.00 84.62 122 GLU A C 1
ATOM 979 O O . GLU A 1 122 ? 11.486 9.641 -22.295 1.00 84.62 122 GLU A O 1
ATOM 984 N N . LYS A 1 123 ? 12.671 8.918 -20.536 1.00 82.06 123 LYS A N 1
ATOM 985 C CA . LYS A 1 123 ? 13.978 9.297 -21.099 1.00 82.06 123 LYS A CA 1
ATOM 986 C C . LYS A 1 123 ? 14.450 8.307 -22.154 1.00 82.06 123 LYS A C 1
ATOM 988 O O . LYS A 1 123 ? 14.950 8.742 -23.183 1.00 82.06 123 LYS A O 1
ATOM 993 N N . GLU A 1 124 ? 14.271 7.013 -21.904 1.00 76.31 124 GLU A N 1
ATOM 994 C CA . GLU A 1 124 ? 14.630 5.957 -22.855 1.00 76.31 124 GLU A CA 1
ATOM 995 C C . GLU A 1 124 ? 13.795 6.078 -24.146 1.00 76.31 124 GLU A C 1
ATOM 997 O O . GLU A 1 124 ? 14.365 6.073 -25.233 1.00 76.31 124 GLU A O 1
ATOM 1002 N N . GLU A 1 125 ? 12.483 6.333 -24.048 1.00 73.81 125 GLU A N 1
ATOM 1003 C CA . GLU A 1 125 ? 11.621 6.573 -25.224 1.00 73.81 125 GLU A CA 1
ATOM 1004 C C . GLU A 1 125 ? 12.050 7.806 -26.044 1.00 73.81 125 GLU A C 1
ATOM 1006 O O . GLU A 1 125 ? 11.934 7.824 -27.272 1.00 73.81 125 GLU A O 1
ATOM 1011 N N . MET A 1 126 ? 12.555 8.853 -25.381 1.00 70.94 126 MET A N 1
ATOM 1012 C CA . MET A 1 126 ? 13.050 10.056 -26.055 1.00 70.94 126 MET A CA 1
ATOM 1013 C C . MET A 1 126 ? 14.386 9.816 -26.770 1.00 70.94 126 MET A C 1
ATOM 1015 O O . MET A 1 126 ? 14.619 10.415 -27.817 1.00 70.94 126 MET A O 1
ATOM 1019 N N . GLU A 1 127 ? 15.258 8.970 -26.220 1.00 69.06 127 GLU A N 1
ATOM 1020 C CA . GLU A 1 127 ? 16.558 8.634 -26.812 1.00 69.06 127 GLU A CA 1
ATOM 1021 C C . GLU A 1 127 ? 16.407 7.679 -28.008 1.00 69.06 127 GLU A C 1
ATOM 1023 O O . GLU A 1 127 ? 16.988 7.941 -29.062 1.00 69.06 127 GLU A O 1
ATOM 1028 N N . GLU A 1 128 ? 15.552 6.655 -27.908 1.00 61.25 128 GLU A N 1
ATOM 1029 C CA . GLU A 1 128 ? 15.269 5.730 -29.020 1.00 61.25 128 GLU A CA 1
ATOM 1030 C C . GLU A 1 128 ? 14.579 6.438 -30.204 1.00 61.25 128 GLU A C 1
ATOM 1032 O O . GLU A 1 128 ? 14.881 6.166 -31.366 1.00 61.25 128 GLU A O 1
ATOM 1037 N N . GLY A 1 129 ? 13.719 7.429 -29.938 1.00 58.41 129 GLY A N 1
ATOM 1038 C CA . GLY A 1 129 ? 13.073 8.236 -30.981 1.00 58.41 129 GLY A CA 1
ATOM 1039 C C . GLY A 1 129 ? 14.016 9.160 -31.770 1.00 58.41 129 GLY A C 1
ATOM 1040 O O . GLY A 1 129 ? 13.627 9.672 -32.819 1.00 58.41 129 GLY A O 1
ATOM 1041 N N . VAL A 1 130 ? 15.245 9.389 -31.291 1.00 54.22 130 VAL A N 1
ATOM 1042 C CA . VAL A 1 130 ? 16.265 10.194 -31.990 1.00 54.22 130 VAL A CA 1
ATOM 1043 C C . VAL A 1 130 ? 17.114 9.333 -32.931 1.00 54.22 130 VAL A C 1
ATOM 1045 O O . VAL A 1 130 ? 17.570 9.836 -33.959 1.00 54.22 130 VAL A O 1
ATOM 1048 N N . GLU A 1 131 ? 17.300 8.045 -32.631 1.00 50.22 131 GLU A N 1
ATOM 1049 C CA . GLU A 1 131 ? 18.092 7.130 -33.467 1.00 50.22 131 GLU A CA 1
ATOM 1050 C C . GLU A 1 131 ? 17.367 6.711 -34.757 1.00 50.22 131 GLU A C 1
ATOM 1052 O O . GLU A 1 131 ? 18.020 6.452 -35.763 1.00 50.22 131 GLU A O 1
ATOM 1057 N N . ASP A 1 132 ? 16.032 6.736 -34.781 1.00 50.75 132 ASP A N 1
ATOM 1058 C CA . ASP A 1 132 ? 15.227 6.370 -35.960 1.00 50.75 132 ASP A CA 1
ATOM 1059 C C . ASP A 1 132 ? 15.131 7.491 -37.026 1.00 50.75 132 ASP A C 1
ATOM 1061 O O . ASP A 1 132 ? 14.380 7.382 -37.998 1.00 50.75 132 ASP A O 1
ATOM 1065 N N . HIS A 1 133 ? 15.818 8.627 -36.838 1.00 48.75 133 HIS A N 1
ATOM 1066 C CA . HIS A 1 133 ? 15.742 9.811 -37.718 1.00 48.75 133 HIS A CA 1
ATOM 1067 C C . HIS A 1 133 ? 17.095 10.248 -38.318 1.00 48.75 133 HIS A C 1
ATOM 1069 O O . HIS A 1 133 ? 17.190 11.362 -38.847 1.00 48.75 133 HIS A O 1
ATOM 1075 N N . LEU A 1 134 ? 18.126 9.393 -38.274 1.00 45.44 134 LEU A N 1
ATOM 1076 C CA . LEU A 1 134 ? 19.442 9.636 -38.891 1.00 45.44 134 LEU A CA 1
ATOM 1077 C C . LEU A 1 134 ? 19.722 8.731 -40.097 1.00 45.44 134 LEU A C 1
ATOM 1079 O O . LEU A 1 134 ? 19.569 7.498 -39.981 1.00 45.44 134 LEU A O 1
#

Sequence (134 aa):
MAPPPADHTIQQLIKKCRVAFTKCLELPELCKGNWAQKSLLDYNSWVYNAGSAFIPGQESEEPKWIDDIIKGKRNLSLLHQYLMTCKRCAEENTSCEEAMRNVELTIKRMNELWGDVQSRLEKEEMEEGVEDHL

Foldseek 3Di:
DPPDPPPDALVRLLVLLLVLLVLLVVFVVSPVVPLSVVLVVLSVVLCVLPVVVLHDDPDPDDPPVVVLNVVSVVLSVQLSVLSVVLSVCSVVVHDSVVSSVSNVVSSVVSVVSRVVVVVVVVVVVVVVVVVVPD

Organism: Aspergillus brasiliensis (strain CBS 101740 / IMI 381727 / IBT 21946) (NCBI:txid767769)

Secondary structure (DSSP, 8-state):
-PPPPP---HHHHHHHHHHHHHHHHT-HHHHGGGHHHHHHHHHHHHHHHHTTTTS--SSSSPPTTHHHHHHHHHHHHHHHHHHHHHHHHHHTT---HHHHHHHHHHHHHHHHHHHHHHHHHHHHHHHHHHHTT-

Radius of gyration: 17.55 Å; chains: 1; bounding box: 33×27×61 Å

pLDDT: mean 84.75, std 16.49, range [34.78, 98.0]